Protein AF-A0A1S2GWR4-F1 (afdb_monomer_lite)

Foldseek 3Di:
DDLQVLQVQLVVVVDNGDSVNSVCCVVVVDPQDPVNLVSSCVVVVHDSVCVVCVPVVVVVVVVVVVVVVVVVVVVVVVVVVVVVVVVVVVVCVVVVHDDPVVVVVVVDDDVVNVLVVVCVVVVVPPPPLSDCPHPVNVVVVCVVCVVVVNDDDDD

pLDDT: mean 77.69, std 15.57, range [46.47, 98.19]

Structure (mmCIF, N/CA/C/O backbone):
data_AF-A0A1S2GWR4-F1
#
_entry.id   AF-A0A1S2GWR4-F1
#
loop_
_atom_site.group_PDB
_atom_site.id
_atom_site.type_symbol
_atom_site.label_atom_id
_atom_site.label_alt_id
_atom_site.label_comp_id
_atom_site.label_asym_id
_atom_site.label_entity_id
_atom_site.label_seq_id
_atom_site.pdbx_PDB_ins_code
_atom_site.Cartn_x
_atom_site.Cartn_y
_atom_site.Cartn_z
_atom_site.occupancy
_atom_site.B_iso_or_equiv
_atom_site.auth_seq_id
_atom_site.auth_comp_id
_atom_site.auth_asym_id
_atom_site.auth_atom_id
_atom_site.pdbx_PDB_model_num
ATOM 1 N N . MET A 1 1 ? -1.394 9.185 19.269 1.00 86.25 1 MET A N 1
ATOM 2 C CA . MET A 1 1 ? -2.629 9.167 20.087 1.00 86.25 1 MET A CA 1
ATOM 3 C C . MET A 1 1 ? -2.361 8.398 21.381 1.00 86.25 1 MET A C 1
ATOM 5 O O . MET A 1 1 ? -1.577 7.460 21.334 1.00 86.25 1 MET A O 1
ATOM 9 N N . SER A 1 2 ? -2.937 8.793 22.523 1.00 96.19 2 SER A N 1
ATOM 10 C CA . SER A 1 2 ? -2.799 8.051 23.793 1.00 96.19 2 SER A CA 1
ATOM 11 C C . SER A 1 2 ? -3.875 6.962 23.939 1.00 96.19 2 SER A C 1
ATOM 13 O O . SER A 1 2 ? -4.942 7.072 23.337 1.00 96.19 2 SER A O 1
ATOM 15 N N . GLN A 1 3 ? -3.640 5.947 24.782 1.00 96.12 3 GLN A N 1
ATOM 16 C CA . GLN A 1 3 ? -4.630 4.891 25.072 1.00 96.12 3 GLN A CA 1
ATOM 17 C C . GLN A 1 3 ? -5.962 5.462 25.585 1.00 96.12 3 GLN A C 1
ATOM 19 O O . GLN A 1 3 ? -7.035 4.980 25.227 1.00 96.12 3 GLN A O 1
ATOM 24 N N . ARG A 1 4 ? -5.905 6.524 26.400 1.00 96.50 4 ARG A N 1
ATOM 25 C CA . ARG A 1 4 ? -7.102 7.214 26.899 1.00 96.50 4 ARG A CA 1
ATOM 26 C C . ARG A 1 4 ? -7.871 7.888 25.766 1.00 96.50 4 ARG A C 1
ATOM 28 O O . ARG A 1 4 ? -9.071 7.687 25.669 1.00 96.50 4 ARG A O 1
ATOM 35 N N . ALA A 1 5 ? -7.170 8.601 24.885 1.00 97.69 5 ALA A N 1
ATOM 36 C CA . ALA A 1 5 ? -7.796 9.257 23.741 1.00 97.69 5 ALA A CA 1
ATOM 37 C C . ALA A 1 5 ? -8.485 8.251 22.800 1.00 97.69 5 ALA A C 1
ATOM 39 O O . ALA A 1 5 ? -9.581 8.523 22.324 1.00 97.69 5 ALA A O 1
ATOM 40 N N . LEU A 1 6 ? -7.894 7.068 22.586 1.00 97.44 6 LEU A N 1
ATOM 41 C CA . LEU A 1 6 ? -8.533 6.003 21.804 1.00 97.44 6 LEU A CA 1
ATOM 42 C C . LEU A 1 6 ? -9.795 5.459 22.482 1.00 97.44 6 LEU A C 1
ATOM 44 O O . LEU A 1 6 ? -10.815 5.264 21.826 1.00 97.44 6 LEU A O 1
ATOM 48 N N . ALA A 1 7 ? -9.737 5.206 23.792 1.00 97.88 7 ALA A N 1
ATOM 49 C CA . ALA A 1 7 ? -10.893 4.722 24.543 1.00 97.88 7 ALA A CA 1
ATOM 50 C C . ALA A 1 7 ? -12.056 5.727 24.508 1.00 97.88 7 ALA A C 1
ATOM 52 O O . ALA A 1 7 ? -13.203 5.325 24.300 1.00 97.88 7 ALA A O 1
ATOM 53 N N . ASP A 1 8 ? -11.749 7.016 24.659 1.00 98.19 8 ASP A N 1
ATOM 54 C CA . ASP A 1 8 ? -12.729 8.100 24.602 1.00 98.19 8 ASP A CA 1
ATOM 55 C C . ASP A 1 8 ? -13.358 8.176 23.193 1.00 98.19 8 ASP A C 1
ATOM 57 O O . ASP A 1 8 ? -14.579 8.091 23.063 1.00 98.19 8 ASP A O 1
ATOM 61 N N . ALA A 1 9 ? -12.548 8.172 22.126 1.00 98.06 9 ALA A N 1
ATOM 62 C CA . ALA A 1 9 ? -13.027 8.211 20.736 1.00 98.06 9 ALA A CA 1
ATOM 63 C C . ALA A 1 9 ? -13.849 6.972 20.319 1.00 98.06 9 ALA A C 1
ATOM 65 O O . ALA A 1 9 ? -14.772 7.063 19.502 1.00 98.06 9 ALA A O 1
ATOM 66 N N . MET A 1 10 ? -13.533 5.798 20.872 1.00 98.12 10 MET A N 1
ATOM 67 C CA . MET A 1 10 ? -14.338 4.586 20.686 1.00 98.12 10 MET A CA 1
ATOM 68 C C . MET A 1 10 ? -15.660 4.668 21.456 1.00 98.12 10 MET A C 1
ATOM 70 O O . MET A 1 10 ? -16.694 4.227 20.951 1.00 98.12 10 MET A O 1
ATOM 74 N N . THR A 1 11 ? -15.650 5.281 22.642 1.00 97.75 11 THR A N 1
ATOM 75 C CA . THR A 1 11 ? -16.859 5.526 23.441 1.00 97.75 11 THR A CA 1
ATOM 76 C C . THR A 1 11 ? -17.814 6.493 22.757 1.00 97.75 11 THR A C 1
ATOM 78 O O . THR A 1 11 ? -19.015 6.229 22.713 1.00 97.75 11 THR A O 1
ATOM 81 N N . GLU A 1 12 ? -17.294 7.552 22.139 1.00 97.88 12 GLU A N 1
ATOM 82 C CA . GLU A 1 12 ? -18.078 8.486 21.320 1.00 97.88 12 GLU A CA 1
ATOM 83 C C . GLU A 1 12 ? -18.776 7.793 20.137 1.00 97.88 12 GLU A C 1
ATOM 85 O O . GLU A 1 12 ? -19.876 8.181 19.751 1.00 97.88 12 GLU A O 1
ATOM 90 N N . ARG A 1 13 ? -18.190 6.708 19.614 1.00 96.31 13 ARG A N 1
ATOM 91 C CA . ARG A 1 13 ? -18.784 5.847 18.574 1.00 96.31 13 ARG A CA 1
ATOM 92 C C . ARG A 1 13 ? -19.732 4.770 19.123 1.00 96.31 13 ARG A C 1
ATOM 94 O O . ARG A 1 13 ? -20.183 3.906 18.375 1.00 96.31 13 ARG A O 1
ATOM 101 N N . GLY A 1 14 ? -20.044 4.802 20.419 1.00 97.38 14 GLY A N 1
ATOM 102 C CA . GLY A 1 14 ? -20.983 3.885 21.070 1.00 97.38 14 GLY A CA 1
ATOM 103 C C . GLY A 1 14 ? -20.368 2.575 21.574 1.00 97.38 14 GLY A C 1
ATOM 104 O O . GLY A 1 14 ? -21.094 1.712 22.078 1.00 97.38 14 GLY A O 1
ATOM 105 N N . TRP A 1 15 ? -19.046 2.406 21.491 1.00 97.19 15 TRP A N 1
ATOM 106 C CA . TRP A 1 15 ? -18.367 1.231 22.036 1.00 97.19 15 TRP A CA 1
ATOM 107 C C . TRP A 1 15 ? -18.111 1.390 23.533 1.00 97.19 15 TRP A C 1
ATOM 109 O O . TRP A 1 15 ? -17.664 2.426 24.000 1.00 97.19 15 TRP A O 1
ATOM 119 N N . LYS A 1 16 ? -18.330 0.339 24.326 1.00 96.19 16 LYS A N 1
ATOM 120 C CA . LYS A 1 16 ? -18.031 0.369 25.770 1.00 96.19 16 LYS A CA 1
ATOM 121 C C . LYS 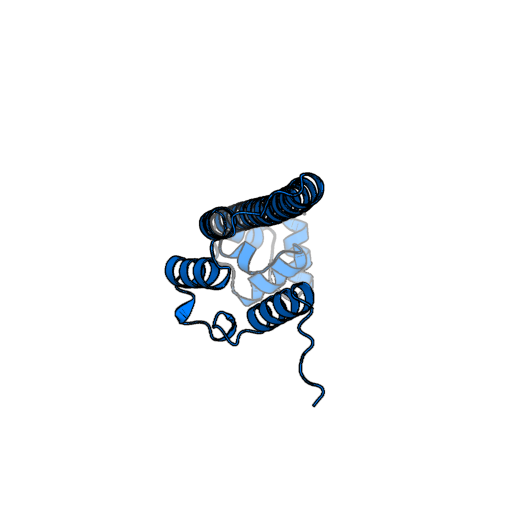A 1 16 ? -16.544 0.126 26.023 1.00 96.19 16 LYS A C 1
ATOM 123 O O . LYS A 1 16 ? -16.165 -0.935 26.522 1.00 96.19 16 LYS A O 1
ATOM 128 N N . TRP A 1 17 ? -15.704 1.066 25.609 1.00 97.69 17 TRP A N 1
ATOM 129 C CA . TRP A 1 17 ? -14.258 0.978 25.760 1.00 97.69 17 TRP A CA 1
ATOM 130 C C . TRP A 1 17 ? -13.782 1.780 26.964 1.00 97.69 17 TRP A C 1
ATOM 132 O O . TRP A 1 17 ? -14.277 2.852 27.281 1.00 97.69 17 TRP A O 1
ATOM 142 N N . SER A 1 18 ? -12.800 1.223 27.657 1.00 96.38 18 SER A N 1
ATOM 143 C CA . SER A 1 18 ? -12.063 1.900 28.716 1.00 96.38 18 SER A CA 1
ATOM 144 C C . SER A 1 18 ? -10.575 1.836 28.398 1.00 96.38 18 SER A C 1
ATOM 146 O O . SER A 1 18 ? -10.144 1.039 27.562 1.00 96.38 18 SER A O 1
ATOM 148 N N . HIS A 1 19 ? -9.766 2.604 29.122 1.00 95.56 19 HIS A N 1
ATOM 149 C CA . HIS A 1 19 ? -8.308 2.496 29.046 1.00 95.56 19 HIS A CA 1
ATOM 150 C C . HIS A 1 19 ? -7.809 1.051 29.260 1.00 95.56 19 HIS A C 1
ATOM 152 O O . HIS A 1 19 ? -6.862 0.607 28.617 1.00 95.56 19 HIS A O 1
ATOM 158 N N . VAL A 1 20 ? -8.484 0.286 30.130 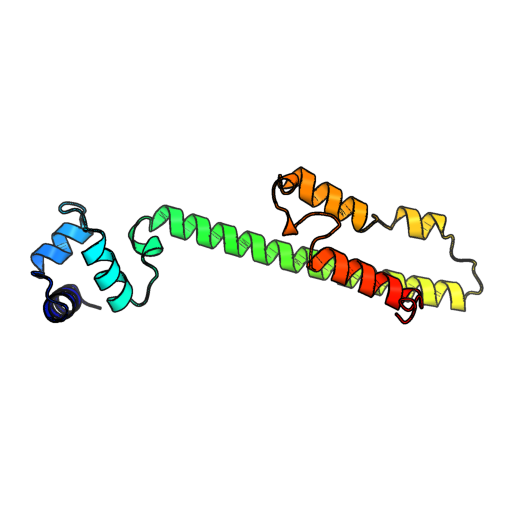1.00 96.62 20 VAL A N 1
ATOM 159 C CA . VAL A 1 20 ? -8.174 -1.132 30.380 1.00 96.62 20 VAL A CA 1
ATOM 160 C C . VAL A 1 20 ? -8.485 -1.983 29.152 1.00 96.62 20 VAL A C 1
ATOM 162 O O . VAL A 1 20 ? -7.693 -2.848 28.797 1.00 96.62 20 VAL A O 1
ATOM 165 N N . THR A 1 21 ? -9.605 -1.713 28.477 1.00 97.31 21 THR A N 1
ATOM 166 C CA . THR A 1 21 ? -9.993 -2.410 27.244 1.00 97.31 21 THR A CA 1
ATOM 167 C C . THR A 1 21 ? -8.937 -2.231 26.161 1.00 97.31 21 THR A C 1
ATOM 169 O O . THR A 1 21 ? -8.543 -3.222 25.554 1.00 97.31 21 THR A O 1
ATOM 172 N N . VAL A 1 22 ? -8.445 -1.001 25.969 1.00 96.75 22 VAL A N 1
ATOM 173 C CA . VAL A 1 22 ? -7.370 -0.705 25.010 1.00 96.75 22 VAL A CA 1
ATOM 174 C C . VAL A 1 22 ? -6.119 -1.510 25.355 1.00 96.75 22 VAL A C 1
ATOM 176 O O . VAL A 1 22 ? -5.633 -2.262 24.518 1.00 96.75 22 VAL A O 1
ATOM 179 N N . GLY A 1 23 ? -5.660 -1.454 26.610 1.00 96.25 23 GLY A N 1
ATOM 180 C CA . GLY A 1 23 ? -4.482 -2.212 27.040 1.00 96.25 23 GLY A CA 1
ATOM 181 C C . GLY A 1 23 ? -4.637 -3.735 26.906 1.00 96.25 23 GLY A C 1
ATOM 182 O O . GLY A 1 23 ? -3.682 -4.418 26.548 1.00 96.25 23 GLY A O 1
ATOM 183 N N . SER A 1 24 ? -5.827 -4.285 27.162 1.00 94.94 24 SER A N 1
ATOM 184 C CA . SER A 1 24 ? -6.109 -5.713 26.953 1.00 94.94 24 SER A CA 1
ATOM 185 C C . SER A 1 24 ? -6.136 -6.103 25.475 1.00 94.94 24 SER A C 1
ATOM 187 O O . SER A 1 24 ? -5.723 -7.211 25.149 1.00 94.94 24 SER A O 1
ATOM 189 N N . VAL A 1 25 ? -6.603 -5.224 24.584 1.00 94.25 25 VAL A N 1
ATOM 190 C CA . VAL A 1 25 ? -6.541 -5.456 23.132 1.00 94.25 25 VAL A CA 1
ATOM 191 C C . VAL A 1 25 ? -5.094 -5.390 22.642 1.00 94.25 25 VAL A C 1
ATOM 193 O O . VAL A 1 25 ? -4.657 -6.294 21.940 1.00 94.25 25 VAL A O 1
ATOM 196 N N . GLU A 1 26 ? -4.322 -4.385 23.062 1.00 92.81 26 GLU A N 1
ATOM 197 C CA . GLU A 1 26 ? -2.916 -4.217 22.657 1.00 92.81 26 GLU A CA 1
ATOM 198 C C . GLU A 1 26 ? -2.022 -5.385 23.086 1.00 92.81 26 GLU A C 1
ATOM 200 O O . GLU A 1 26 ? -1.144 -5.803 22.335 1.00 92.81 26 GLU A O 1
ATOM 205 N N . ARG A 1 27 ? -2.249 -5.940 24.282 1.00 91.94 27 ARG A N 1
ATOM 206 C CA . ARG A 1 27 ? -1.527 -7.134 24.750 1.00 91.94 27 ARG A CA 1
ATOM 207 C C . ARG A 1 27 ? -2.016 -8.436 24.113 1.00 91.94 27 ARG A C 1
ATOM 209 O O . ARG A 1 27 ? -1.369 -9.463 24.285 1.00 91.94 27 ARG A O 1
ATOM 216 N N . GLY A 1 28 ? -3.150 -8.409 23.412 1.00 89.75 28 GLY A N 1
ATOM 217 C CA . GLY A 1 28 ? -3.794 -9.600 22.857 1.00 89.75 28 GLY A CA 1
ATOM 218 C C . GLY A 1 28 ? -4.606 -10.419 23.868 1.00 89.75 28 GLY A C 1
ATOM 219 O O . GLY A 1 28 ? -5.140 -11.462 23.502 1.00 89.75 28 GLY A O 1
ATOM 220 N N . ASP A 1 29 ? -4.760 -9.948 25.112 1.00 92.94 29 ASP A N 1
ATOM 221 C CA . ASP A 1 29 ? -5.577 -10.600 26.150 1.00 92.94 29 ASP A CA 1
ATOM 222 C C . ASP A 1 29 ? -7.067 -10.634 25.764 1.00 92.94 29 ASP A C 1
ATOM 224 O O . ASP A 1 29 ? -7.812 -11.537 26.150 1.00 92.94 29 ASP A O 1
ATOM 228 N N . ARG A 1 30 ? -7.523 -9.616 25.020 1.00 94.31 30 ARG A N 1
ATOM 229 C CA . ARG A 1 30 ? -8.895 -9.495 24.517 1.00 94.31 30 ARG A CA 1
ATOM 230 C C . ARG A 1 30 ? -8.884 -9.409 22.989 1.00 94.31 30 ARG A C 1
ATOM 232 O O . ARG A 1 30 ? -8.330 -8.447 22.459 1.00 94.31 30 ARG A O 1
ATOM 239 N N . PRO A 1 31 ? -9.577 -10.310 22.271 1.00 90.12 31 PRO A N 1
ATOM 240 C CA . PRO A 1 31 ? -9.705 -10.191 20.826 1.00 90.12 31 PRO A CA 1
ATOM 241 C C . PRO A 1 31 ? -10.535 -8.957 20.447 1.00 90.12 31 PRO A C 1
ATOM 243 O O . PRO A 1 31 ? -11.554 -8.647 21.076 1.00 90.12 31 PRO A O 1
ATOM 246 N N . LEU A 1 32 ? -10.101 -8.269 19.393 1.00 93.19 32 LEU A N 1
ATOM 247 C CA . LEU A 1 32 ? -10.829 -7.162 18.784 1.00 93.19 32 LEU A CA 1
ATOM 248 C C . LEU A 1 32 ? -11.940 -7.717 17.886 1.00 93.19 32 LEU A C 1
ATOM 250 O O . LEU A 1 32 ? -11.684 -8.548 17.015 1.00 93.19 32 LEU A O 1
ATOM 254 N N . ARG A 1 33 ? -13.190 -7.291 18.090 1.00 93.44 33 ARG A N 1
ATOM 255 C CA . ARG A 1 33 ? -14.297 -7.724 17.219 1.00 93.44 33 ARG A CA 1
ATOM 256 C C . ARG A 1 33 ? -14.214 -7.006 15.873 1.00 93.44 33 ARG A C 1
ATOM 258 O O . ARG A 1 33 ? -13.830 -5.845 15.835 1.00 93.44 33 ARG A O 1
ATOM 265 N N . ALA A 1 34 ? -14.676 -7.637 14.793 1.00 90.25 34 ALA A N 1
ATOM 266 C CA . ALA A 1 34 ? -14.632 -7.045 13.448 1.00 90.25 34 ALA A CA 1
ATOM 267 C C . ALA A 1 34 ? -15.275 -5.644 13.372 1.00 90.25 34 ALA A C 1
ATOM 269 O O . ALA A 1 34 ? -14.694 -4.725 12.807 1.00 90.25 34 ALA A O 1
ATOM 270 N N . ALA A 1 35 ? -16.433 -5.451 14.010 1.00 94.62 35 ALA A N 1
ATOM 271 C CA . ALA A 1 35 ? -17.093 -4.146 14.049 1.00 94.62 35 ALA A CA 1
ATOM 272 C C . ALA A 1 35 ? -16.319 -3.097 14.876 1.00 94.62 35 ALA A C 1
ATOM 274 O O . ALA A 1 35 ? -16.316 -1.921 14.527 1.00 94.62 35 ALA A O 1
ATOM 275 N N . GLU A 1 36 ? -15.625 -3.519 15.940 1.00 96.31 36 GLU A N 1
ATOM 276 C CA . GLU A 1 36 ? -14.740 -2.632 16.706 1.00 96.31 36 GLU A CA 1
ATOM 277 C C . GLU A 1 36 ? -13.493 -2.270 15.886 1.00 96.31 36 GLU A C 1
ATOM 279 O O . GLU A 1 36 ? -13.047 -1.130 15.933 1.00 96.31 36 GLU A O 1
ATOM 284 N N . ALA A 1 37 ? -12.956 -3.216 15.107 1.00 95.31 37 ALA A N 1
ATOM 285 C CA . ALA A 1 37 ? -11.785 -3.008 14.259 1.00 95.31 37 ALA A CA 1
ATOM 286 C C . ALA A 1 37 ? -12.014 -1.930 13.194 1.00 95.31 37 ALA A C 1
ATOM 288 O O . ALA A 1 37 ? -11.123 -1.122 12.967 1.00 95.31 37 ALA A O 1
ATOM 289 N N . ILE A 1 38 ? -13.210 -1.864 12.604 1.00 96.00 38 ILE A N 1
ATOM 290 C CA . ILE A 1 38 ? -13.583 -0.782 11.678 1.00 96.00 38 ILE A CA 1
ATOM 291 C C . ILE A 1 38 ? -13.487 0.577 12.382 1.00 96.00 38 ILE A C 1
ATOM 293 O O . ILE A 1 38 ? -12.799 1.470 11.900 1.00 96.00 38 ILE A O 1
ATOM 297 N N . GLY A 1 39 ? -14.092 0.709 13.568 1.00 96.50 39 GLY A N 1
ATOM 298 C CA . GLY A 1 39 ? -14.039 1.960 14.331 1.00 96.50 39 GLY A CA 1
ATOM 299 C C . GLY A 1 39 ? -12.617 2.353 14.743 1.00 96.50 39 GLY A C 1
ATOM 300 O O . GLY A 1 39 ? -12.255 3.525 14.677 1.00 96.50 39 GLY A O 1
ATOM 301 N N . VAL A 1 40 ? -11.787 1.378 15.123 1.00 96.31 40 VAL A N 1
ATOM 302 C CA . VAL A 1 40 ? -10.368 1.609 15.437 1.00 96.31 40 VAL A CA 1
ATOM 303 C C . VAL A 1 40 ? -9.595 2.071 14.200 1.00 96.31 40 VAL A C 1
ATOM 305 O O . VAL A 1 40 ? -8.812 3.011 14.306 1.00 96.31 40 VAL A O 1
ATOM 308 N N . ALA A 1 41 ? -9.819 1.441 13.045 1.00 95.69 41 ALA A N 1
ATOM 309 C CA . ALA A 1 41 ? -9.160 1.782 11.787 1.00 95.69 41 ALA A CA 1
ATOM 310 C C . ALA A 1 41 ? -9.495 3.217 11.353 1.00 95.69 41 ALA A C 1
ATOM 312 O O . ALA A 1 41 ? -8.592 3.992 11.051 1.00 95.69 41 ALA A O 1
ATOM 313 N N . GLU A 1 42 ? -10.770 3.607 11.444 1.00 96.62 42 GLU A N 1
ATOM 314 C CA . GLU A 1 42 ? -11.227 4.975 11.168 1.00 96.62 42 GLU A CA 1
ATOM 315 C C . GLU A 1 42 ? -10.588 6.016 12.097 1.00 96.62 42 GLU A C 1
ATOM 317 O O . GLU A 1 42 ? -10.201 7.087 11.642 1.00 96.62 42 GLU A O 1
ATOM 322 N N . ILE A 1 43 ? -10.474 5.727 13.400 1.00 96.88 43 ILE A N 1
ATOM 323 C CA . ILE A 1 43 ? -9.847 6.644 14.373 1.00 96.88 43 ILE A CA 1
ATOM 324 C C . ILE A 1 43 ? -8.352 6.808 14.101 1.00 96.88 43 ILE A C 1
ATOM 326 O O . ILE A 1 43 ? -7.792 7.881 14.321 1.00 96.88 43 ILE A O 1
ATOM 330 N N . LEU A 1 44 ? -7.700 5.724 13.688 1.00 95.00 44 LEU A N 1
ATOM 331 C CA . LEU A 1 44 ? -6.267 5.684 13.425 1.00 95.00 44 LEU A CA 1
ATOM 332 C C . LEU A 1 44 ? -5.891 6.138 12.013 1.00 95.00 44 LEU A C 1
ATOM 334 O O . LEU A 1 44 ? -4.698 6.256 11.746 1.00 95.00 44 LEU A O 1
ATOM 338 N N . GLU A 1 45 ? -6.875 6.381 11.145 1.00 95.19 45 GLU A N 1
ATOM 339 C CA . GLU A 1 45 ? -6.681 6.702 9.727 1.00 95.19 45 GLU A CA 1
ATOM 340 C C . GLU A 1 45 ? -5.848 5.631 8.995 1.00 95.19 45 GLU A C 1
ATOM 342 O O . GLU A 1 45 ? -4.951 5.929 8.206 1.00 95.19 45 GLU A O 1
ATOM 347 N N . VAL A 1 46 ? -6.137 4.357 9.277 1.00 92.69 46 VAL A N 1
ATOM 348 C CA . VAL A 1 46 ? -5.512 3.193 8.626 1.00 92.69 46 VAL A CA 1
ATOM 349 C C . VAL A 1 46 ? -6.570 2.286 8.013 1.00 92.69 46 VAL A C 1
ATOM 351 O O . VAL A 1 46 ? -7.753 2.385 8.334 1.00 92.69 46 VAL A O 1
ATOM 354 N N . GLU A 1 47 ? -6.153 1.357 7.160 1.00 90.00 47 GLU A N 1
ATOM 355 C CA . GLU A 1 47 ? -7.058 0.345 6.624 1.00 90.00 47 GLU A CA 1
ATOM 356 C C . GLU A 1 47 ? -7.287 -0.773 7.652 1.00 90.00 47 GLU A C 1
ATOM 358 O O . GLU A 1 47 ? -6.388 -1.150 8.404 1.00 90.00 47 GLU A O 1
ATOM 363 N N . VAL A 1 48 ? -8.477 -1.386 7.666 1.00 89.31 48 VAL A N 1
ATOM 364 C CA . VAL A 1 48 ? -8.789 -2.496 8.599 1.00 89.31 48 VAL A CA 1
ATOM 365 C C . VAL A 1 48 ? -7.805 -3.662 8.442 1.00 89.31 48 VAL A C 1
ATOM 367 O O . VAL A 1 48 ? -7.460 -4.324 9.422 1.00 89.31 48 VAL A O 1
ATOM 370 N N . VAL A 1 49 ? -7.299 -3.887 7.225 1.00 84.50 49 VAL A N 1
ATOM 371 C CA . VAL A 1 49 ? -6.284 -4.915 6.942 1.00 84.50 49 VAL A CA 1
ATOM 372 C C . VAL A 1 49 ? -4.975 -4.678 7.707 1.00 84.50 49 VAL A C 1
ATOM 374 O O . VAL A 1 49 ? -4.301 -5.640 8.078 1.00 84.50 49 VAL A O 1
ATOM 377 N N . ASP A 1 50 ? -4.646 -3.423 8.026 1.00 84.88 50 ASP A N 1
ATOM 378 C CA . ASP A 1 50 ? -3.449 -3.080 8.792 1.00 84.88 50 ASP A CA 1
ATOM 379 C C . ASP A 1 50 ? -3.550 -3.523 10.260 1.00 84.88 50 ASP A C 1
ATOM 381 O O . ASP A 1 50 ? -2.525 -3.795 10.888 1.00 84.88 50 ASP A O 1
ATOM 385 N N . LEU A 1 51 ? -4.771 -3.658 10.798 1.00 86.56 51 LEU A N 1
ATOM 386 C CA . LEU A 1 51 ? -5.023 -4.103 12.175 1.00 86.56 51 LEU A CA 1
ATOM 387 C C . LEU A 1 51 ? -4.945 -5.623 12.342 1.00 86.56 51 LEU A C 1
ATOM 389 O O . LEU A 1 51 ? -4.613 -6.110 13.421 1.00 86.56 51 LEU A O 1
ATOM 393 N N . VAL A 1 52 ? -5.275 -6.379 11.293 1.00 79.69 52 VAL A N 1
ATOM 394 C CA . VAL A 1 52 ? -5.343 -7.849 11.352 1.00 79.69 52 VAL A CA 1
ATOM 395 C C . VAL A 1 52 ? -3.949 -8.465 11.311 1.00 79.69 52 VAL A C 1
ATOM 397 O O . VAL A 1 52 ? -3.733 -9.541 11.858 1.00 79.69 52 VAL A O 1
ATOM 400 N N . ASN A 1 53 ? -2.997 -7.786 10.671 1.00 68.44 53 ASN A N 1
ATOM 401 C CA . ASN A 1 53 ? -1.765 -8.433 10.265 1.00 68.44 53 ASN A CA 1
ATOM 402 C C . ASN A 1 53 ? -0.568 -7.484 10.274 1.00 68.44 53 ASN A C 1
ATOM 404 O O . ASN A 1 53 ? 0.175 -7.427 9.311 1.00 68.44 53 ASN A O 1
ATOM 408 N N . ALA A 1 54 ? -0.318 -6.747 11.358 1.00 64.44 54 ALA A N 1
ATOM 409 C CA . ALA A 1 54 ? 0.760 -5.744 11.397 1.00 64.44 54 ALA A CA 1
ATOM 410 C C . ALA A 1 54 ? 2.128 -6.252 10.870 1.00 64.44 54 ALA A C 1
ATOM 412 O O . ALA A 1 54 ? 2.862 -5.516 10.206 1.00 64.44 54 ALA A O 1
ATOM 413 N N . ARG A 1 55 ? 2.461 -7.533 11.095 1.00 62.16 55 ARG A N 1
ATOM 414 C CA . ARG A 1 55 ? 3.675 -8.167 10.554 1.00 62.16 55 ARG A CA 1
ATOM 415 C C . ARG A 1 55 ? 3.539 -8.605 9.092 1.00 62.16 55 ARG A C 1
ATOM 417 O O . ARG A 1 55 ? 4.423 -8.318 8.296 1.00 62.16 55 ARG A O 1
ATOM 424 N N . GLU A 1 56 ? 2.461 -9.286 8.721 1.00 64.50 56 GLU A N 1
ATOM 425 C CA . GLU A 1 56 ? 2.279 -9.765 7.341 1.00 64.50 56 GLU A CA 1
ATOM 426 C C . GLU A 1 56 ? 1.928 -8.620 6.380 1.00 64.50 56 GLU A C 1
ATOM 428 O O . GLU A 1 56 ? 2.430 -8.572 5.266 1.00 64.50 56 GLU A O 1
ATOM 433 N N . ALA A 1 57 ? 1.148 -7.636 6.824 1.00 65.19 57 ALA A N 1
ATOM 434 C CA . ALA A 1 57 ? 0.814 -6.419 6.095 1.00 65.19 57 ALA A CA 1
ATOM 435 C C . ALA A 1 57 ? 2.035 -5.512 5.898 1.00 65.19 57 ALA A C 1
ATOM 437 O O . ALA A 1 57 ? 2.160 -4.901 4.839 1.00 65.19 57 ALA A O 1
ATOM 438 N N . SER A 1 58 ? 2.962 -5.433 6.864 1.00 69.56 58 SER A N 1
ATOM 439 C CA . SER A 1 58 ? 4.231 -4.717 6.654 1.00 69.56 58 SER A CA 1
ATOM 440 C C . SER A 1 58 ? 5.134 -5.453 5.664 1.00 69.56 58 SER A C 1
ATOM 442 O O . SER A 1 58 ? 5.652 -4.820 4.748 1.00 69.56 58 SER A O 1
ATOM 444 N N . GLN A 1 59 ? 5.241 -6.782 5.762 1.00 74.94 59 GLN A N 1
ATOM 445 C CA . GLN A 1 59 ? 5.966 -7.601 4.783 1.00 74.94 59 GLN A CA 1
ATOM 446 C C . GLN A 1 59 ? 5.355 -7.505 3.376 1.00 74.94 59 GLN A C 1
ATOM 448 O O . GLN A 1 59 ? 6.085 -7.364 2.400 1.00 74.94 59 GLN A O 1
ATOM 453 N N . MET A 1 60 ? 4.026 -7.523 3.261 1.00 71.94 60 MET A N 1
ATOM 454 C CA . MET A 1 60 ? 3.307 -7.389 1.992 1.00 71.94 60 MET A CA 1
ATOM 455 C C . MET A 1 60 ? 3.450 -5.985 1.400 1.00 71.94 60 MET A C 1
ATOM 457 O O . MET A 1 60 ? 3.660 -5.849 0.194 1.00 71.94 60 MET A O 1
ATOM 461 N N . ARG A 1 61 ? 3.390 -4.932 2.227 1.00 75.25 61 ARG A N 1
ATOM 462 C CA . ARG A 1 61 ? 3.660 -3.553 1.790 1.00 75.25 61 ARG A CA 1
ATOM 463 C C . ARG A 1 61 ? 5.096 -3.403 1.303 1.00 75.25 61 ARG A C 1
ATOM 465 O O . ARG A 1 61 ? 5.305 -2.847 0.229 1.00 75.25 61 ARG A O 1
ATOM 472 N N . GLU A 1 62 ? 6.068 -3.944 2.032 1.00 81.12 62 GLU A N 1
ATOM 473 C CA . GLU A 1 62 ? 7.475 -3.938 1.622 1.00 81.12 62 GLU A CA 1
ATOM 474 C C . GLU A 1 62 ? 7.680 -4.715 0.311 1.00 81.12 62 GLU A C 1
ATOM 476 O O . GLU A 1 62 ? 8.353 -4.231 -0.600 1.00 81.12 62 GLU A O 1
ATOM 481 N N . ALA A 1 63 ? 7.067 -5.894 0.178 1.00 76.06 63 ALA A N 1
ATOM 482 C CA . ALA A 1 63 ? 7.119 -6.696 -1.041 1.00 76.06 63 ALA A CA 1
ATOM 483 C C . ALA A 1 63 ? 6.491 -5.959 -2.233 1.00 76.06 63 ALA A C 1
ATOM 485 O O . ALA A 1 63 ? 7.104 -5.885 -3.296 1.00 76.06 63 ALA A O 1
ATOM 486 N N . THR A 1 64 ? 5.322 -5.342 -2.042 1.00 78.19 64 THR A N 1
ATOM 487 C CA . THR A 1 64 ? 4.638 -4.534 -3.063 1.00 78.19 64 THR A CA 1
ATOM 488 C C . THR A 1 64 ? 5.482 -3.331 -3.481 1.00 78.19 64 THR A C 1
ATOM 490 O O . THR A 1 64 ? 5.650 -3.079 -4.672 1.00 78.19 64 THR A O 1
ATOM 493 N N . GLN A 1 65 ? 6.076 -2.609 -2.526 1.00 85.50 65 GLN A N 1
ATOM 494 C CA . GLN A 1 65 ? 6.964 -1.480 -2.817 1.00 85.50 65 GLN A CA 1
ATOM 495 C C . GLN A 1 65 ? 8.206 -1.918 -3.599 1.00 85.50 65 GLN A C 1
ATOM 497 O O . GLN A 1 65 ? 8.585 -1.261 -4.570 1.00 85.50 65 GLN A O 1
ATOM 502 N N . LYS A 1 66 ? 8.820 -3.048 -3.223 1.00 87.62 66 LYS A N 1
ATOM 503 C CA . LYS A 1 66 ? 9.939 -3.634 -3.976 1.00 87.62 66 LYS A CA 1
ATOM 504 C C . LYS A 1 66 ? 9.514 -4.016 -5.390 1.00 87.62 66 LYS A C 1
ATOM 506 O O . LYS A 1 66 ? 10.237 -3.696 -6.330 1.00 87.62 66 LYS A O 1
ATOM 511 N N . LEU A 1 67 ? 8.356 -4.652 -5.552 1.00 84.62 67 LEU A N 1
ATOM 512 C CA . LEU A 1 67 ? 7.842 -5.061 -6.857 1.00 84.62 67 LEU A CA 1
ATOM 513 C C . LEU A 1 67 ? 7.585 -3.851 -7.763 1.00 84.62 67 LEU A C 1
ATOM 515 O O . LEU A 1 67 ? 8.064 -3.831 -8.893 1.00 84.62 67 LEU A O 1
ATOM 519 N N . LEU A 1 68 ? 6.923 -2.809 -7.252 1.00 82.50 68 LEU A N 1
ATOM 520 C CA . LEU A 1 68 ? 6.690 -1.562 -7.987 1.00 82.50 68 LEU A CA 1
ATOM 521 C C . LEU A 1 68 ? 8.003 -0.885 -8.391 1.00 82.50 68 LEU A C 1
ATOM 523 O O . LEU A 1 68 ? 8.154 -0.458 -9.534 1.00 82.50 68 LEU A O 1
ATOM 527 N N . ALA A 1 69 ? 8.984 -0.825 -7.487 1.00 86.31 69 ALA A N 1
ATOM 528 C CA . ALA A 1 69 ? 10.292 -0.261 -7.802 1.00 86.31 69 ALA A CA 1
ATOM 529 C C . ALA A 1 69 ? 11.002 -1.037 -8.926 1.00 86.31 69 ALA A C 1
ATOM 531 O O . ALA A 1 69 ? 11.602 -0.424 -9.810 1.00 86.31 69 ALA A O 1
ATOM 532 N N . GLN A 1 70 ? 10.922 -2.372 -8.924 1.00 89.00 70 GLN A N 1
ATOM 533 C CA . GLN A 1 70 ? 11.491 -3.195 -9.996 1.00 89.00 70 GLN A CA 1
ATOM 534 C C . GLN A 1 70 ? 10.729 -3.029 -11.312 1.00 89.00 70 GLN A C 1
ATOM 536 O O . GLN A 1 70 ? 11.358 -2.882 -12.357 1.00 89.00 70 GLN A O 1
ATOM 541 N N . TYR A 1 71 ? 9.399 -2.961 -11.264 1.00 84.00 71 TYR A N 1
ATOM 542 C CA . TYR A 1 71 ? 8.570 -2.675 -12.433 1.00 84.00 71 TYR A CA 1
ATOM 543 C C . TYR A 1 71 ? 8.945 -1.334 -13.079 1.00 84.00 71 TYR A C 1
ATOM 545 O O . TYR A 1 71 ? 9.149 -1.261 -14.290 1.00 84.00 71 TYR A O 1
ATOM 553 N N . HIS A 1 72 ? 9.123 -0.278 -12.281 1.00 82.94 72 HIS A N 1
ATOM 554 C CA . HIS A 1 72 ? 9.573 1.014 -12.797 1.00 82.94 72 HIS A CA 1
ATOM 555 C C . HIS A 1 72 ? 10.959 0.928 -13.441 1.00 82.94 72 HIS A C 1
ATOM 557 O O . HIS A 1 72 ? 11.145 1.461 -14.532 1.00 82.94 72 HIS A O 1
ATOM 563 N N . ARG A 1 73 ? 11.920 0.227 -12.823 1.00 85.31 73 ARG A N 1
ATOM 564 C CA . ARG A 1 73 ? 13.252 0.017 -13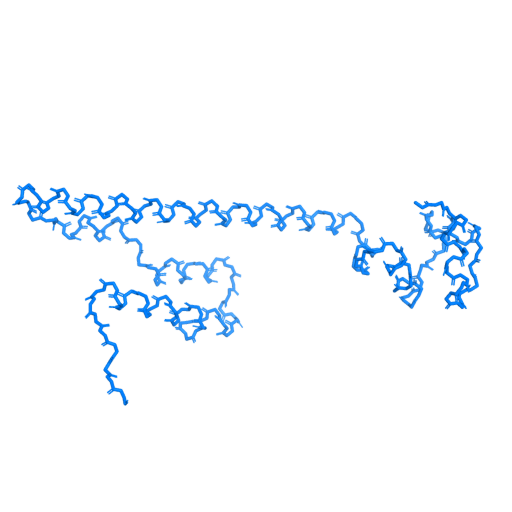.421 1.00 85.31 73 ARG A CA 1
ATOM 565 C C . ARG A 1 73 ? 13.175 -0.711 -14.755 1.00 85.31 73 ARG A C 1
ATOM 567 O O . ARG A 1 73 ? 13.828 -0.283 -15.699 1.00 85.31 73 ARG A O 1
ATOM 574 N N . LEU A 1 74 ? 12.370 -1.768 -14.839 1.00 83.75 74 LEU A N 1
ATOM 575 C CA . LEU A 1 74 ? 12.164 -2.508 -16.081 1.00 83.75 74 LEU A CA 1
ATOM 576 C C . LEU A 1 74 ? 11.562 -1.602 -17.158 1.00 83.75 74 LEU A C 1
ATOM 578 O O . LEU A 1 74 ? 12.080 -1.532 -18.268 1.00 83.75 74 LEU A O 1
ATOM 582 N N . ARG A 1 75 ? 10.525 -0.837 -16.811 1.00 83.56 75 ARG A N 1
ATOM 583 C CA . ARG A 1 75 ? 9.894 0.126 -17.719 1.00 83.56 75 ARG A CA 1
ATOM 584 C C . ARG A 1 75 ? 10.877 1.185 -18.227 1.00 83.56 75 ARG A C 1
ATOM 586 O O . ARG A 1 75 ? 10.841 1.531 -19.408 1.00 83.56 75 ARG A O 1
ATOM 593 N N . HIS A 1 76 ? 11.744 1.699 -17.355 1.00 82.25 76 HIS A N 1
ATOM 594 C CA . HIS A 1 76 ? 12.801 2.630 -17.748 1.00 82.25 76 HIS A CA 1
ATOM 595 C C . HIS A 1 76 ? 13.811 1.964 -18.683 1.00 82.25 76 HIS A C 1
ATOM 597 O O . HIS A 1 76 ? 14.048 2.494 -19.759 1.00 82.25 76 HIS A O 1
ATOM 603 N N . ALA A 1 77 ? 14.299 0.767 -18.353 1.00 84.44 77 ALA A N 1
ATOM 604 C CA . ALA A 1 77 ? 15.236 0.032 -19.200 1.00 84.44 77 ALA A CA 1
ATOM 605 C C . ALA A 1 77 ? 14.671 -0.251 -20.605 1.00 84.44 77 ALA A C 1
ATOM 607 O O . ALA A 1 77 ? 15.383 -0.101 -21.594 1.00 84.44 77 ALA A O 1
ATOM 608 N N . VAL A 1 78 ? 13.384 -0.602 -20.710 1.00 83.44 78 VAL A N 1
ATOM 609 C CA . VAL A 1 78 ? 12.695 -0.776 -22.003 1.00 83.44 78 VAL A CA 1
ATOM 610 C C . VAL A 1 78 ? 12.628 0.542 -22.782 1.00 83.44 78 VAL A C 1
ATOM 612 O O . VAL A 1 78 ? 12.841 0.554 -23.993 1.00 83.44 78 VAL A O 1
ATOM 615 N N . SER A 1 79 ? 12.365 1.657 -22.098 1.00 78.81 79 SER A N 1
ATOM 616 C CA . SER A 1 79 ? 12.312 2.984 -22.729 1.00 78.81 79 SER A CA 1
ATOM 617 C C . SER A 1 79 ? 13.692 3.440 -23.217 1.00 78.81 79 SER A C 1
ATOM 619 O O . SER A 1 79 ? 13.814 3.946 -24.332 1.00 78.81 79 SER A O 1
ATOM 621 N N . ASP A 1 80 ? 14.729 3.224 -22.408 1.00 84.00 80 ASP A N 1
ATOM 622 C CA . ASP A 1 80 ? 16.120 3.542 -22.742 1.00 84.00 80 ASP A CA 1
ATOM 623 C C . ASP A 1 80 ? 16.596 2.702 -23.934 1.00 84.00 80 ASP A C 1
ATOM 625 O O . ASP A 1 80 ? 17.239 3.213 -24.851 1.00 84.00 80 ASP A O 1
ATOM 629 N N . TRP A 1 81 ? 16.221 1.421 -23.966 1.00 83.62 81 TRP A N 1
ATOM 630 C CA . TRP A 1 81 ? 16.495 0.540 -25.095 1.00 83.62 81 TRP A CA 1
ATOM 631 C C . TRP A 1 81 ? 15.846 1.035 -26.394 1.00 83.62 81 TRP A C 1
ATOM 633 O O . TRP A 1 81 ? 16.507 1.082 -27.433 1.00 83.62 81 TRP A O 1
ATOM 643 N N . ASP A 1 82 ? 14.578 1.453 -26.351 1.00 82.62 82 ASP A N 1
ATOM 644 C CA . ASP A 1 82 ? 13.901 1.996 -27.532 1.00 82.62 82 ASP A CA 1
ATOM 645 C C . ASP A 1 82 ? 14.552 3.294 -28.041 1.00 82.62 82 ASP A C 1
ATOM 647 O O . ASP A 1 82 ? 14.637 3.512 -29.254 1.00 82.62 82 ASP A O 1
ATOM 651 N N . LEU A 1 83 ? 15.058 4.139 -27.138 1.00 85.50 83 LEU A N 1
ATOM 652 C CA . LEU A 1 83 ? 15.820 5.328 -27.514 1.00 85.50 83 LEU A CA 1
ATOM 653 C C . LEU A 1 83 ? 17.114 4.950 -28.249 1.00 85.50 83 LEU A C 1
ATOM 655 O O . LEU A 1 83 ? 17.320 5.400 -29.376 1.00 85.50 83 LEU A O 1
ATOM 659 N N . VAL A 1 84 ? 17.939 4.080 -27.657 1.00 86.06 84 VAL A N 1
ATOM 660 C CA . VAL A 1 84 ? 19.198 3.609 -28.269 1.00 86.06 84 VAL A CA 1
ATOM 661 C C . VAL A 1 84 ? 18.938 2.982 -29.639 1.00 86.06 84 VAL A C 1
ATOM 663 O O . VAL A 1 84 ? 19.669 3.229 -30.598 1.00 86.06 84 VAL A O 1
ATOM 666 N N . ARG A 1 85 ? 17.860 2.204 -29.762 1.00 83.50 85 ARG A N 1
ATOM 667 C CA . ARG A 1 85 ? 17.444 1.595 -31.027 1.00 83.50 85 ARG A CA 1
ATOM 668 C C . ARG A 1 85 ? 17.124 2.644 -32.094 1.00 83.50 85 ARG A C 1
ATOM 670 O O . ARG A 1 85 ? 17.554 2.494 -33.238 1.00 83.50 85 ARG A O 1
ATOM 677 N N . ARG A 1 86 ? 16.385 3.702 -31.742 1.00 83.88 86 ARG A N 1
ATOM 678 C CA . ARG A 1 86 ? 16.061 4.801 -32.667 1.00 83.88 86 ARG A CA 1
ATOM 679 C C . ARG A 1 86 ? 17.306 5.564 -33.106 1.00 83.88 86 ARG A C 1
ATOM 681 O O . ARG A 1 86 ? 17.447 5.838 -34.295 1.00 83.88 86 ARG A O 1
ATOM 688 N N . GLU A 1 87 ? 18.216 5.856 -32.182 1.00 88.38 87 GLU A N 1
ATOM 689 C CA . GLU A 1 87 ? 19.487 6.520 -32.495 1.00 88.38 87 GLU A CA 1
ATOM 690 C C . GLU A 1 87 ? 20.360 5.666 -33.422 1.00 88.38 87 GLU A C 1
ATOM 692 O O . GLU A 1 87 ? 20.914 6.171 -34.399 1.00 88.38 87 GLU A O 1
ATOM 697 N N . TYR A 1 88 ? 20.430 4.354 -33.178 1.00 84.44 88 TYR A N 1
ATOM 698 C CA . TYR A 1 88 ? 21.151 3.427 -34.047 1.00 84.44 88 TYR A CA 1
ATOM 699 C C . TYR A 1 88 ? 20.571 3.389 -35.467 1.00 84.44 88 TYR A C 1
ATOM 701 O O . TYR A 1 88 ? 21.324 3.460 -36.438 1.00 84.44 88 TYR A O 1
ATOM 709 N N . ALA A 1 89 ? 19.243 3.316 -35.598 1.00 79.12 89 ALA A N 1
ATOM 710 C CA . ALA A 1 89 ? 18.576 3.318 -36.899 1.00 79.12 89 ALA A CA 1
ATOM 711 C C . ALA A 1 89 ? 18.860 4.611 -37.686 1.00 79.12 89 ALA A C 1
ATOM 713 O O . ALA A 1 89 ? 19.187 4.547 -38.869 1.00 79.12 89 ALA A O 1
ATOM 714 N N . GLN A 1 90 ? 18.813 5.770 -37.019 1.00 85.69 90 GLN A N 1
ATOM 715 C CA . GLN A 1 90 ? 19.165 7.060 -37.626 1.00 85.69 90 GLN A CA 1
ATOM 716 C C . GLN A 1 90 ? 20.631 7.108 -38.069 1.00 85.69 90 GLN A C 1
ATOM 718 O O . GLN A 1 90 ? 20.941 7.596 -39.156 1.00 85.69 90 GLN A O 1
ATOM 723 N N . LEU A 1 91 ? 21.544 6.586 -37.247 1.00 88.19 91 LEU A N 1
ATOM 724 C CA . LEU A 1 91 ? 22.961 6.544 -37.584 1.00 88.19 91 LEU A CA 1
ATOM 725 C C . LEU A 1 91 ? 23.223 5.646 -38.798 1.00 88.19 91 LEU A C 1
ATOM 727 O O . LEU A 1 91 ? 23.962 6.040 -39.698 1.00 88.19 91 LEU A O 1
ATOM 731 N N . ALA A 1 92 ? 22.621 4.459 -38.847 1.00 84.00 92 ALA A N 1
ATOM 732 C CA . ALA A 1 92 ? 22.782 3.536 -39.965 1.00 84.00 92 ALA A CA 1
ATOM 733 C C . ALA A 1 92 ? 22.282 4.135 -41.291 1.00 84.00 92 ALA A C 1
ATOM 735 O O . ALA A 1 92 ? 23.006 4.072 -42.288 1.00 84.00 92 ALA A O 1
ATOM 736 N N . ASP A 1 93 ? 21.120 4.799 -41.262 1.00 84.19 93 ASP A N 1
ATOM 737 C CA . ASP A 1 93 ? 20.572 5.546 -42.400 1.00 84.19 93 ASP A CA 1
ATOM 738 C C . ASP A 1 93 ? 21.538 6.653 -42.858 1.00 84.19 93 ASP A C 1
ATOM 740 O O . ASP A 1 93 ? 21.911 6.722 -44.029 1.00 84.19 93 ASP A O 1
ATOM 744 N N . SER A 1 94 ? 22.074 7.445 -41.918 1.00 86.38 94 SER A N 1
ATOM 745 C CA . SER A 1 94 ? 23.039 8.514 -42.230 1.00 86.38 94 SER A CA 1
ATOM 746 C C . SER A 1 94 ? 24.352 8.014 -42.850 1.00 86.38 94 SER A C 1
ATOM 748 O O . SER A 1 94 ? 25.013 8.742 -43.591 1.00 86.38 94 SER A O 1
ATOM 750 N N . LEU A 1 95 ? 24.734 6.766 -42.564 1.00 88.31 95 LEU A N 1
ATOM 751 C CA . LEU A 1 95 ? 25.932 6.125 -43.102 1.00 88.31 95 LEU A CA 1
ATOM 752 C C . LEU A 1 95 ? 25.683 5.434 -44.451 1.00 88.31 95 LEU A C 1
ATOM 754 O O . LEU A 1 95 ? 26.612 4.825 -44.988 1.00 88.31 95 LEU A O 1
ATOM 758 N N . GLY A 1 96 ? 24.455 5.484 -44.985 1.00 87.00 96 GLY A N 1
ATOM 759 C CA . GLY A 1 96 ? 24.059 4.749 -46.188 1.00 87.00 96 GLY A CA 1
ATOM 760 C C . GLY A 1 96 ? 24.235 3.237 -46.038 1.00 87.00 96 GLY A C 1
ATOM 761 O O . GLY A 1 96 ? 24.446 2.536 -47.028 1.00 87.00 96 GLY A O 1
ATOM 762 N N . ARG A 1 97 ? 24.229 2.735 -44.796 1.00 79.06 97 ARG A N 1
ATOM 763 C CA . ARG A 1 97 ? 24.314 1.306 -44.518 1.00 79.06 97 ARG A CA 1
ATOM 764 C C . ARG A 1 97 ? 22.909 0.754 -44.449 1.00 79.06 97 ARG A C 1
ATOM 766 O O . ARG A 1 97 ? 22.065 1.280 -43.729 1.00 79.06 97 ARG A O 1
ATOM 773 N N . GLU A 1 98 ? 22.690 -0.341 -45.161 1.00 74.88 98 GLU A N 1
ATOM 774 C CA . GLU A 1 98 ? 21.489 -1.128 -44.960 1.00 74.88 98 GLU A CA 1
ATOM 775 C C . GLU A 1 98 ? 21.513 -1.631 -43.515 1.00 74.88 98 GLU A C 1
ATOM 777 O O . GLU A 1 98 ? 22.462 -2.288 -43.073 1.00 74.88 98 GLU A O 1
ATOM 782 N N . VAL A 1 99 ? 20.510 -1.218 -42.744 1.00 69.06 99 VAL A N 1
ATOM 783 C CA . VAL A 1 99 ? 20.286 -1.748 -41.409 1.00 69.06 99 VAL A CA 1
ATOM 784 C C . VAL A 1 99 ? 20.019 -3.229 -41.588 1.00 69.06 99 VAL A C 1
ATOM 786 O O . VAL A 1 99 ? 19.011 -3.607 -42.187 1.00 69.06 99 VAL A O 1
ATOM 789 N N . ASP A 1 100 ? 20.923 -4.064 -41.086 1.00 72.88 100 ASP A N 1
ATOM 790 C CA . ASP A 1 100 ? 20.683 -5.495 -41.059 1.00 72.88 100 ASP A CA 1
ATOM 791 C C . ASP A 1 100 ? 19.502 -5.757 -40.117 1.00 72.88 100 ASP A C 1
ATOM 793 O O . ASP A 1 100 ? 19.621 -5.764 -38.886 1.00 72.88 100 ASP A O 1
ATOM 797 N N . ASN A 1 101 ? 18.325 -5.910 -40.720 1.00 64.62 101 ASN A N 1
ATOM 798 C CA . ASN A 1 101 ? 17.085 -6.174 -40.011 1.00 64.62 101 ASN A CA 1
ATOM 799 C C . ASN A 1 101 ? 17.169 -7.479 -39.212 1.00 64.62 101 ASN A C 1
ATOM 801 O O . ASN A 1 101 ? 16.418 -7.627 -38.254 1.00 64.62 101 ASN A O 1
ATOM 805 N N . GLU A 1 102 ? 18.094 -8.390 -39.532 1.00 64.69 102 GLU A N 1
ATOM 806 C CA . GLU A 1 102 ? 18.339 -9.605 -38.757 1.00 64.69 102 GLU A CA 1
ATOM 807 C C . GLU A 1 102 ? 19.023 -9.295 -37.413 1.00 64.69 102 GLU A C 1
ATOM 809 O O . GLU A 1 102 ? 18.711 -9.916 -36.394 1.00 64.69 102 GLU A O 1
ATOM 814 N N . VAL A 1 103 ? 19.895 -8.280 -37.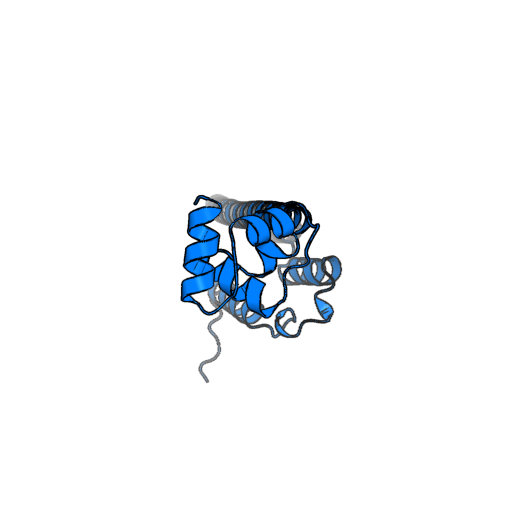366 1.00 66.50 103 VAL A N 1
ATOM 815 C CA . VAL A 1 103 ? 20.515 -7.790 -36.123 1.00 66.50 103 VAL A CA 1
ATOM 816 C C . VAL A 1 103 ? 19.489 -7.057 -35.263 1.00 66.50 103 VAL A C 1
ATOM 818 O O . VAL A 1 103 ? 19.414 -7.309 -34.061 1.00 66.50 103 VAL A O 1
ATOM 821 N N . ILE A 1 104 ? 18.648 -6.207 -35.866 1.00 62.47 104 ILE A N 1
ATOM 822 C CA . ILE A 1 104 ? 17.549 -5.554 -35.138 1.00 62.47 104 ILE A CA 1
ATOM 823 C C . ILE A 1 104 ? 16.531 -6.587 -34.639 1.00 62.47 104 ILE A C 1
ATOM 825 O O . ILE A 1 104 ? 16.107 -6.496 -33.490 1.00 62.47 104 ILE A O 1
ATOM 829 N N . ALA A 1 105 ? 16.186 -7.593 -35.446 1.00 60.62 105 ALA A N 1
ATOM 830 C CA . ALA A 1 105 ? 15.257 -8.655 -35.063 1.00 60.62 105 ALA A CA 1
ATOM 831 C C . ALA A 1 105 ? 15.817 -9.566 -33.960 1.00 60.62 105 ALA A C 1
ATOM 833 O O . ALA A 1 105 ? 15.067 -9.983 -33.088 1.00 60.62 105 ALA A O 1
ATOM 834 N N . ARG A 1 106 ? 17.129 -9.841 -33.935 1.00 60.59 106 ARG A N 1
ATOM 835 C CA . ARG A 1 106 ? 17.772 -10.603 -32.845 1.00 60.59 106 ARG A CA 1
ATOM 836 C C . ARG A 1 106 ? 17.849 -9.847 -31.524 1.00 60.59 106 ARG A C 1
ATOM 838 O O . ARG A 1 106 ? 17.909 -10.473 -30.471 1.00 60.59 106 ARG A O 1
ATOM 845 N N . LEU A 1 107 ? 17.892 -8.521 -31.583 1.00 57.34 107 LEU A N 1
ATOM 846 C CA . LEU A 1 107 ? 17.875 -7.650 -30.408 1.00 57.34 107 LEU A CA 1
ATOM 847 C C . LEU A 1 107 ? 16.441 -7.290 -29.973 1.00 57.34 107 LEU A C 1
ATOM 849 O O . LEU A 1 107 ? 16.244 -6.632 -28.952 1.00 57.34 107 LEU A O 1
ATOM 853 N N . TRP A 1 108 ? 15.441 -7.723 -30.742 1.00 60.66 108 TRP A N 1
ATOM 854 C CA . TRP A 1 108 ? 14.024 -7.535 -30.481 1.00 60.66 108 TRP A CA 1
ATOM 855 C C . TRP A 1 108 ? 13.442 -8.813 -29.878 1.00 60.66 108 TRP A C 1
ATOM 857 O O . TRP A 1 108 ? 13.296 -9.820 -30.563 1.00 60.66 108 TRP A O 1
ATOM 867 N N . PHE A 1 109 ? 13.056 -8.770 -28.604 1.00 58.66 109 PHE A N 1
ATOM 868 C CA . PHE A 1 109 ? 12.035 -9.698 -28.130 1.00 58.66 109 PHE A CA 1
ATOM 869 C C . PHE A 1 109 ? 10.690 -9.141 -28.602 1.00 58.66 109 PHE A C 1
ATOM 871 O O . PHE A 1 109 ? 10.370 -8.003 -28.241 1.00 58.66 109 PHE A O 1
ATOM 878 N N . PRO A 1 110 ? 9.903 -9.873 -29.413 1.00 58.59 110 PRO A N 1
ATOM 879 C CA . PRO A 1 110 ? 8.548 -9.457 -29.732 1.00 58.59 110 PRO A CA 1
ATOM 880 C C . PRO A 1 110 ? 7.828 -9.177 -28.423 1.00 58.59 110 PRO A C 1
ATOM 882 O O . PRO A 1 110 ? 7.851 -10.014 -27.525 1.00 58.59 110 PRO A O 1
ATOM 885 N N . ALA A 1 111 ? 7.204 -8.010 -28.281 1.00 56.00 111 ALA A N 1
ATOM 886 C CA . ALA A 1 111 ? 6.431 -7.725 -27.078 1.00 56.00 111 ALA A CA 1
ATOM 887 C C . ALA A 1 111 ? 5.357 -8.794 -26.841 1.00 56.00 111 ALA A C 1
ATOM 889 O O . ALA A 1 111 ? 5.078 -9.134 -25.705 1.00 56.00 111 ALA A O 1
ATOM 890 N N . GLU A 1 112 ? 4.844 -9.412 -27.902 1.00 54.72 112 GLU A N 1
ATOM 891 C CA . GLU A 1 112 ? 3.988 -10.600 -27.845 1.00 54.72 112 GLU A CA 1
ATOM 892 C C . GLU A 1 112 ? 4.658 -11.772 -27.101 1.00 54.72 112 GLU A C 1
ATOM 894 O O . GLU A 1 112 ? 4.023 -12.426 -26.281 1.00 54.72 112 GLU A O 1
ATOM 899 N N . GLU A 1 113 ? 5.954 -12.004 -27.317 1.00 59.72 113 GLU A N 1
ATOM 900 C CA . GLU A 1 113 ? 6.748 -13.042 -26.649 1.00 59.72 113 GLU A CA 1
ATOM 901 C C . GLU A 1 113 ? 7.132 -12.653 -25.216 1.00 59.72 113 GLU A C 1
ATOM 903 O O . GLU A 1 113 ? 7.111 -13.502 -24.327 1.00 59.72 113 GLU A O 1
ATOM 908 N N . VAL A 1 114 ? 7.441 -11.372 -24.970 1.00 59.25 114 VAL A N 1
ATOM 909 C CA . VAL A 1 114 ? 7.686 -10.837 -23.618 1.00 59.25 114 VAL A CA 1
ATOM 910 C C . VAL A 1 114 ? 6.430 -10.978 -22.771 1.00 59.25 114 VAL A C 1
ATOM 912 O O . VAL A 1 114 ? 6.495 -11.493 -21.661 1.00 59.25 114 VAL A O 1
ATOM 915 N N . VAL A 1 115 ? 5.278 -10.603 -23.319 1.00 57.62 115 VAL A N 1
ATOM 916 C CA . VAL A 1 115 ? 3.993 -10.689 -22.633 1.00 57.62 115 VAL A CA 1
ATOM 917 C C . VAL A 1 115 ? 3.540 -12.134 -22.469 1.00 57.62 115 VAL A C 1
ATOM 919 O O . VAL A 1 115 ? 3.092 -12.506 -21.387 1.00 57.62 115 VAL A O 1
ATOM 922 N N . ALA A 1 116 ? 3.701 -12.983 -23.486 1.00 60.12 116 ALA A N 1
ATOM 923 C CA . ALA A 1 116 ? 3.412 -14.407 -23.351 1.00 60.12 116 ALA A CA 1
ATOM 924 C C . ALA A 1 116 ? 4.308 -15.072 -22.291 1.00 60.12 116 ALA A C 1
ATOM 926 O O . ALA A 1 116 ? 3.845 -15.950 -21.560 1.00 60.12 116 ALA A O 1
ATOM 927 N N . ASN A 1 117 ? 5.572 -14.649 -22.161 1.00 54.12 117 ASN A N 1
ATOM 928 C CA . ASN A 1 117 ? 6.447 -15.102 -21.079 1.00 54.12 117 ASN A CA 1
ATOM 929 C C . ASN A 1 117 ? 6.041 -14.531 -19.719 1.00 54.12 117 ASN A C 1
ATOM 931 O O . ASN A 1 117 ? 6.053 -15.281 -18.748 1.00 54.12 117 ASN A O 1
ATOM 935 N N . GLU A 1 118 ? 5.653 -13.257 -19.623 1.00 54.78 118 GLU A N 1
ATOM 936 C CA . GLU A 1 118 ? 5.135 -12.671 -18.381 1.00 54.78 118 GLU A CA 1
ATOM 937 C C . GLU A 1 118 ? 3.865 -13.396 -17.921 1.00 54.78 118 GLU A C 1
ATOM 939 O O . GLU A 1 118 ? 3.763 -13.779 -16.757 1.00 54.78 118 GLU A O 1
ATOM 944 N N . HIS A 1 119 ? 2.930 -13.687 -18.827 1.00 56.75 119 HIS A N 1
ATOM 945 C CA . HIS A 1 119 ? 1.724 -14.439 -18.488 1.00 56.75 119 HIS A CA 1
ATOM 946 C C . HIS A 1 119 ? 2.032 -15.828 -17.949 1.00 56.75 119 HIS A C 1
ATOM 948 O O . HIS A 1 119 ? 1.502 -16.217 -16.908 1.00 56.75 119 HIS A O 1
ATOM 954 N N . ARG A 1 120 ? 2.940 -16.547 -18.613 1.00 60.94 120 ARG A N 1
ATOM 955 C CA . ARG A 1 120 ? 3.339 -17.898 -18.216 1.00 60.94 120 ARG A CA 1
ATOM 956 C C . ARG A 1 120 ? 4.139 -17.900 -16.909 1.00 60.94 120 ARG A C 1
ATOM 958 O O . ARG A 1 120 ? 4.009 -18.822 -16.111 1.00 60.94 120 ARG A O 1
ATOM 965 N N . MET A 1 121 ? 4.949 -16.866 -16.673 1.00 50.00 121 MET A N 1
ATOM 966 C CA . MET A 1 121 ? 5.775 -16.706 -15.472 1.00 50.00 121 MET A CA 1
ATOM 967 C C . MET A 1 121 ? 4.952 -16.311 -14.239 1.00 50.00 121 MET A C 1
ATOM 969 O O . MET A 1 121 ? 5.272 -16.744 -13.133 1.00 50.00 121 MET A O 1
ATOM 973 N N . PHE A 1 122 ? 3.891 -15.521 -14.418 1.00 54.00 122 PHE A N 1
ATOM 974 C CA . PHE A 1 122 ? 3.028 -15.047 -13.332 1.00 54.00 122 PHE A CA 1
ATOM 975 C C . PHE A 1 122 ? 1.692 -15.801 -13.221 1.00 54.00 122 PHE A C 1
ATOM 977 O O . PHE A 1 122 ? 0.867 -15.443 -12.382 1.00 54.00 122 PHE A O 1
ATOM 984 N N . GLY A 1 123 ? 1.467 -16.839 -14.037 1.00 60.00 123 GLY A N 1
ATOM 985 C CA . GLY A 1 123 ? 0.211 -17.599 -14.053 1.00 60.00 123 GLY A CA 1
ATOM 986 C C . GLY A 1 123 ? -0.999 -16.745 -14.446 1.00 60.00 123 GLY A C 1
ATOM 987 O O . GLY A 1 123 ? -2.109 -16.989 -13.978 1.00 60.00 123 GLY A O 1
ATOM 988 N N . LEU A 1 124 ? -0.792 -15.710 -15.268 1.00 57.91 124 LEU A N 1
ATOM 989 C CA . LEU A 1 124 ? -1.842 -14.757 -15.640 1.00 57.91 124 LEU A CA 1
ATOM 990 C C . LEU A 1 124 ? -2.785 -15.284 -16.729 1.00 57.91 124 LEU A C 1
ATOM 992 O O . LEU A 1 124 ? -3.750 -14.603 -17.068 1.00 57.91 124 LEU A O 1
ATOM 996 N N . ASP A 1 125 ? -2.545 -16.497 -17.233 1.00 61.16 125 ASP A N 1
ATOM 997 C CA . ASP A 1 125 ? -3.387 -17.170 -18.229 1.00 61.16 125 ASP A CA 1
ATOM 998 C C . ASP A 1 125 ? -4.851 -17.320 -17.762 1.00 61.16 125 ASP A C 1
ATOM 1000 O O . ASP A 1 125 ? -5.765 -17.403 -18.581 1.00 61.16 125 ASP A O 1
ATOM 1004 N N . GLU A 1 126 ? -5.096 -17.292 -16.447 1.00 57.12 126 GLU A N 1
ATOM 1005 C CA . GLU A 1 126 ? -6.437 -17.359 -15.852 1.00 57.12 126 GLU A CA 1
ATOM 1006 C C . GLU A 1 126 ? -7.168 -16.003 -15.799 1.00 57.12 126 GLU A C 1
ATOM 1008 O O . GLU A 1 126 ? -8.361 -15.956 -15.488 1.00 57.12 126 GLU A O 1
ATOM 1013 N N . TYR A 1 127 ? -6.498 -14.887 -16.117 1.00 55.81 127 TYR A N 1
ATOM 1014 C CA . TYR A 1 127 ? -7.065 -13.543 -16.002 1.00 55.81 127 TYR A CA 1
ATOM 1015 C C . TYR A 1 127 ? -7.468 -12.966 -17.372 1.00 55.81 127 TYR A C 1
ATOM 1017 O O . TYR A 1 127 ? -6.609 -12.624 -18.188 1.00 55.81 127 TYR A O 1
ATOM 1025 N N . PRO A 1 128 ? -8.774 -12.740 -17.630 1.00 54.62 128 PRO A N 1
ATOM 1026 C CA . PRO A 1 128 ? -9.273 -12.302 -18.940 1.00 54.62 128 PRO A CA 1
ATOM 1027 C C . P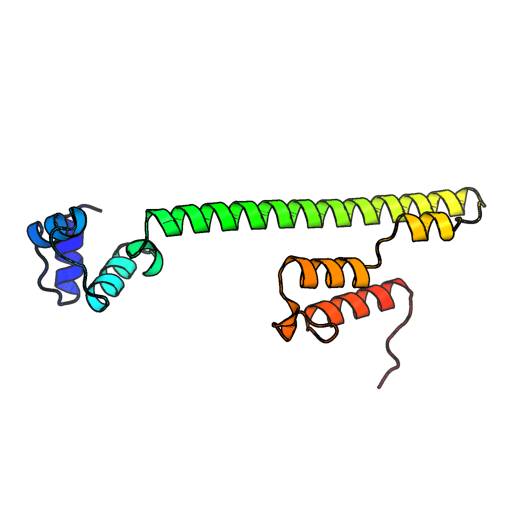RO A 1 128 ? -8.686 -10.974 -19.441 1.00 54.62 128 PRO A C 1
ATOM 1029 O O . PRO A 1 128 ? -8.574 -10.759 -20.647 1.00 54.62 128 PRO A O 1
ATOM 1032 N N . TRP A 1 129 ? -8.297 -10.081 -18.522 1.00 55.78 129 TRP A N 1
ATOM 1033 C CA . TRP A 1 129 ? -7.707 -8.776 -18.837 1.00 55.78 129 TRP A CA 1
ATOM 1034 C C . TRP A 1 129 ? -6.238 -8.856 -19.268 1.00 55.78 129 TRP A C 1
ATOM 1036 O O . TRP A 1 129 ? -5.739 -7.892 -19.849 1.00 55.78 129 TRP A O 1
ATOM 1046 N N . ALA A 1 130 ? -5.560 -9.969 -18.982 1.00 51.22 130 ALA A N 1
ATOM 1047 C CA . ALA A 1 130 ? -4.174 -10.187 -19.362 1.00 51.22 130 ALA A CA 1
ATOM 1048 C C . ALA A 1 130 ? -4.072 -10.653 -20.819 1.00 51.22 130 ALA A C 1
ATOM 1050 O O . ALA A 1 130 ? -3.187 -10.190 -21.511 1.00 51.22 130 ALA A O 1
ATOM 1051 N N . THR A 1 131 ? -5.017 -11.464 -21.312 1.00 62.03 131 THR A N 1
ATOM 1052 C CA . THR A 1 131 ? -5.019 -12.079 -22.660 1.00 62.03 131 THR A CA 1
ATOM 1053 C C . THR A 1 131 ? -4.717 -11.133 -23.837 1.00 62.03 131 THR A C 1
ATOM 1055 O O . THR A 1 131 ? -4.826 -9.915 -23.732 1.00 62.03 131 THR A O 1
ATOM 1058 N N . GLU A 1 132 ? -4.435 -11.698 -25.018 1.00 56.31 132 GLU A N 1
ATOM 1059 C CA . GLU A 1 132 ? -4.206 -10.967 -26.284 1.00 56.31 132 GLU A CA 1
ATOM 1060 C C . GLU A 1 132 ? -5.310 -9.938 -26.631 1.00 56.31 132 GLU A C 1
ATOM 1062 O O . GLU A 1 132 ? -5.085 -8.995 -27.386 1.00 56.31 132 GLU A O 1
ATOM 1067 N N . ASN A 1 133 ? -6.504 -10.086 -26.045 1.00 58.03 133 ASN A N 1
ATOM 1068 C CA . ASN A 1 133 ? -7.650 -9.188 -26.215 1.00 58.03 133 ASN A CA 1
ATOM 1069 C C . ASN A 1 133 ? -7.846 -8.181 -25.065 1.00 58.03 133 ASN A C 1
ATOM 1071 O O . ASN A 1 133 ? -8.836 -7.439 -25.055 1.00 58.03 133 ASN A O 1
ATOM 1075 N N . GLY A 1 134 ? -6.926 -8.155 -24.102 1.00 63.84 134 GLY A N 1
ATOM 1076 C CA . GLY A 1 134 ? -6.943 -7.291 -22.933 1.00 63.84 134 GLY A CA 1
ATOM 1077 C C . GLY A 1 134 ? -6.867 -5.801 -23.295 1.00 63.84 134 GLY A C 1
ATOM 1078 O O . GLY A 1 134 ? -6.267 -5.436 -24.311 1.00 63.84 134 GLY A O 1
ATOM 1079 N N . PRO A 1 135 ? -7.443 -4.903 -22.471 1.00 60.16 135 PRO A N 1
ATOM 1080 C CA . PRO A 1 135 ? -7.481 -3.466 -22.763 1.00 60.16 135 PRO A CA 1
ATOM 1081 C C . PRO A 1 135 ? -6.094 -2.856 -22.996 1.00 60.16 135 PRO A C 1
ATOM 1083 O O . PRO A 1 135 ? -5.925 -1.996 -23.854 1.00 60.16 135 PRO A O 1
ATOM 1086 N N . TRP A 1 136 ? -5.090 -3.325 -22.254 1.00 57.06 136 TRP A N 1
ATOM 1087 C CA . TRP A 1 136 ? -3.720 -2.834 -22.361 1.00 57.06 136 TRP A CA 1
ATOM 1088 C C . TRP A 1 136 ? -2.995 -3.388 -23.600 1.00 57.06 136 TRP A C 1
ATOM 1090 O O . TRP A 1 136 ? -2.241 -2.652 -24.231 1.00 57.06 136 TRP A O 1
ATOM 1100 N N . MET A 1 137 ? -3.273 -4.636 -23.999 1.00 58.25 137 MET A N 1
ATOM 1101 C CA . MET A 1 137 ? -2.701 -5.242 -25.205 1.00 58.25 137 MET A CA 1
ATOM 1102 C C . MET A 1 137 ? -3.244 -4.572 -26.472 1.00 58.25 137 MET A C 1
ATOM 1104 O O . MET A 1 137 ? -2.491 -4.303 -27.403 1.00 58.25 137 MET A O 1
ATOM 1108 N N . LYS A 1 138 ? -4.531 -4.200 -26.483 1.00 66.62 138 LYS A N 1
ATOM 1109 C CA . LYS A 1 138 ? -5.109 -3.386 -27.564 1.00 66.62 138 LYS A CA 1
ATOM 1110 C C . LYS A 1 138 ? -4.411 -2.036 -27.698 1.00 66.62 138 LYS A C 1
ATOM 1112 O O . LYS A 1 138 ? -4.007 -1.683 -28.801 1.00 66.62 138 LYS A O 1
ATOM 1117 N N . LEU A 1 139 ? -4.205 -1.331 -26.583 1.00 62.66 139 LEU A N 1
ATOM 1118 C CA . LEU A 1 139 ? -3.478 -0.056 -26.574 1.00 62.66 139 LEU A CA 1
ATOM 1119 C C . LEU A 1 139 ? -2.032 -0.216 -27.068 1.00 62.66 139 LEU A C 1
ATOM 1121 O O . LEU A 1 139 ? -1.537 0.628 -27.814 1.00 62.66 139 LEU A O 1
ATOM 1125 N N . TYR A 1 140 ? -1.364 -1.310 -26.696 1.00 66.31 140 TYR A N 1
ATOM 1126 C CA . TYR A 1 140 ? -0.017 -1.615 -27.170 1.00 66.31 140 TYR A CA 1
ATOM 1127 C C . TYR A 1 140 ? 0.017 -1.885 -28.687 1.00 66.31 140 TYR A C 1
ATOM 1129 O O . TYR A 1 140 ? 0.773 -1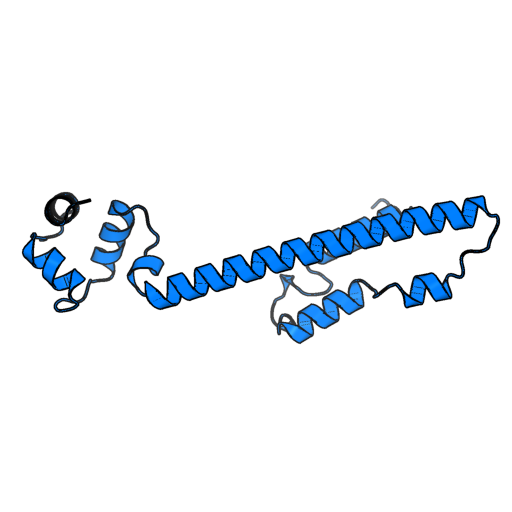.229 -29.406 1.00 66.31 140 TYR A O 1
ATOM 1137 N N . ILE A 1 141 ? -0.855 -2.761 -29.197 1.00 69.00 141 ILE A N 1
ATOM 1138 C CA . ILE A 1 141 ? -0.968 -3.078 -30.633 1.00 69.00 141 ILE A CA 1
ATOM 1139 C C . ILE A 1 141 ? -1.309 -1.825 -31.451 1.00 69.00 141 ILE A C 1
ATOM 1141 O O . ILE A 1 141 ? -0.755 -1.614 -32.532 1.00 69.00 141 ILE A O 1
ATOM 1145 N N . GLU A 1 142 ? -2.206 -0.973 -30.952 1.00 68.88 142 GLU A N 1
ATOM 1146 C CA . GLU A 1 142 ? -2.548 0.299 -31.595 1.00 68.88 142 GLU A CA 1
ATOM 1147 C C . GLU A 1 142 ? -1.349 1.252 -31.644 1.00 68.88 142 GLU A C 1
ATOM 1149 O O . GLU A 1 142 ? -1.113 1.881 -32.679 1.00 68.88 142 GLU A O 1
ATOM 1154 N N . SER A 1 143 ? -0.546 1.309 -30.578 1.00 62.59 143 SER A N 1
ATOM 1155 C CA . SER A 1 143 ? 0.670 2.128 -30.551 1.00 62.59 143 SER A CA 1
ATOM 1156 C C . SER A 1 143 ? 1.744 1.634 -31.532 1.00 62.59 143 SER A C 1
ATOM 1158 O O . SER A 1 143 ? 2.348 2.444 -32.235 1.00 62.59 143 SER A O 1
ATOM 1160 N N . GLU A 1 144 ? 1.919 0.315 -31.669 1.00 65.75 144 GLU A N 1
ATOM 1161 C CA . GLU A 1 144 ? 2.836 -0.296 -32.642 1.00 65.75 144 GLU A CA 1
ATOM 1162 C C . GLU A 1 144 ? 2.387 -0.049 -34.088 1.00 65.75 144 GLU A C 1
ATOM 1164 O O . GLU A 1 144 ? 3.199 0.287 -34.954 1.00 65.75 144 GLU A O 1
ATOM 1169 N N . ARG A 1 145 ? 1.082 -0.163 -34.369 1.00 69.38 145 ARG A N 1
ATOM 1170 C CA . ARG A 1 145 ? 0.523 0.139 -35.698 1.00 69.38 145 ARG A CA 1
ATOM 1171 C C . ARG A 1 145 ? 0.738 1.601 -36.076 1.00 69.38 145 ARG A C 1
ATOM 1173 O O . ARG A 1 145 ? 1.183 1.881 -37.190 1.00 69.38 145 ARG A O 1
ATOM 1180 N N . ALA A 1 146 ? 0.505 2.516 -35.135 1.00 63.88 146 ALA A N 1
ATOM 1181 C CA . ALA A 1 146 ? 0.766 3.936 -35.329 1.00 63.88 146 ALA A CA 1
ATOM 1182 C C . ALA A 1 146 ? 2.255 4.215 -35.606 1.00 63.88 146 ALA A C 1
ATOM 1184 O O . ALA A 1 146 ? 2.570 4.959 -36.534 1.00 63.88 146 ALA A O 1
ATOM 1185 N N . ALA A 1 147 ? 3.173 3.569 -34.877 1.00 55.69 147 ALA A N 1
ATOM 1186 C CA . ALA A 1 147 ? 4.616 3.705 -35.093 1.00 55.69 147 ALA A CA 1
ATOM 1187 C C . ALA A 1 147 ? 5.072 3.210 -36.480 1.00 55.69 147 ALA A C 1
ATOM 1189 O O . ALA A 1 147 ? 6.036 3.731 -37.037 1.00 55.69 147 ALA A O 1
ATOM 1190 N N . ARG A 1 148 ? 4.357 2.243 -37.068 1.00 67.56 148 ARG A N 1
ATOM 1191 C CA . ARG A 1 148 ? 4.604 1.724 -38.427 1.00 67.56 148 ARG A CA 1
ATOM 1192 C C . ARG A 1 148 ? 3.863 2.496 -39.526 1.00 67.56 148 ARG A C 1
ATOM 1194 O O . ARG A 1 148 ? 3.884 2.068 -40.678 1.00 67.56 148 ARG A O 1
ATOM 1201 N N . GLY A 1 149 ? 3.177 3.594 -39.192 1.00 75.44 149 GLY A N 1
ATOM 1202 C CA . GLY A 1 149 ? 2.365 4.369 -40.138 1.00 75.44 149 GLY A CA 1
ATOM 1203 C C . GLY A 1 149 ? 1.123 3.626 -40.649 1.00 75.44 149 GLY A C 1
ATOM 1204 O O . GLY A 1 149 ? 0.522 4.026 -41.644 1.00 75.44 149 GLY A O 1
ATOM 1205 N N . GLN A 1 150 ? 0.733 2.533 -39.990 1.00 71.44 150 GLN A N 1
ATOM 1206 C CA . GLN A 1 150 ? -0.451 1.753 -40.328 1.00 71.44 150 GLN A CA 1
ATOM 1207 C C . GLN A 1 150 ? -1.636 2.314 -39.543 1.00 71.44 150 GLN A C 1
ATOM 1209 O O . GLN A 1 150 ? -1.860 1.967 -38.385 1.00 71.44 150 GLN A O 1
ATOM 1214 N N . HIS A 1 151 ? -2.397 3.215 -40.160 1.00 56.53 151 HIS A N 1
ATOM 1215 C CA . HIS A 1 151 ? -3.640 3.687 -39.559 1.00 56.53 151 HIS A CA 1
ATOM 1216 C C . HIS A 1 151 ? -4.718 2.594 -39.623 1.00 56.53 151 HIS A C 1
ATOM 1218 O O . HIS A 1 151 ? -4.794 1.872 -40.623 1.00 56.53 151 HIS A O 1
ATOM 1224 N N . PRO A 1 152 ? -5.560 2.452 -38.581 1.00 53.84 152 PRO A N 1
ATOM 1225 C CA . PRO A 1 152 ? -6.706 1.558 -38.650 1.00 53.84 152 PRO A CA 1
ATOM 1226 C C . PRO A 1 152 ? -7.598 1.975 -39.824 1.00 53.84 152 PRO A C 1
ATOM 1228 O O . PRO A 1 152 ? -7.836 3.166 -40.036 1.00 53.84 152 PRO A O 1
ATOM 1231 N N . ALA A 1 153 ? -8.061 0.997 -40.606 1.00 50.28 153 ALA A N 1
ATOM 1232 C CA . ALA A 1 153 ? -8.993 1.241 -41.699 1.00 50.28 153 ALA A CA 1
ATOM 1233 C C . ALA A 1 153 ? -10.224 1.970 -41.139 1.00 50.28 153 ALA A C 1
ATOM 1235 O O . ALA A 1 153 ? -10.868 1.465 -40.216 1.00 50.28 153 ALA A O 1
ATOM 1236 N N . ALA A 1 154 ? -10.499 3.172 -41.654 1.00 46.47 154 ALA A N 1
ATOM 1237 C CA . ALA A 1 154 ? -11.648 3.965 -41.238 1.00 46.47 154 ALA A CA 1
ATOM 1238 C C . ALA A 1 154 ? -12.916 3.111 -41.391 1.00 46.47 154 ALA A C 1
ATOM 1240 O O . ALA A 1 154 ? -13.209 2.632 -42.488 1.00 46.47 154 ALA A O 1
ATOM 1241 N N . SER A 1 155 ? -13.584 2.858 -40.264 1.00 49.03 155 SER A N 1
ATOM 1242 C CA . SER A 1 155 ? -14.853 2.127 -40.184 1.00 49.03 155 SER A CA 1
ATOM 1243 C C . SER A 1 155 ? -16.022 3.087 -40.332 1.00 49.03 155 SER A C 1
ATOM 1245 O O . SER A 1 155 ? -15.915 4.205 -39.778 1.00 49.03 155 SER A O 1
#

Sequence (155 aa):
MSQRALADAMTERGWKWSHVTVGSVERGDRPLRAAEAIGVAEILEVEVVDLVNAREASQMREATQKLLAQYHRLRHAVSDWDLVRREYAQLADSLGREVDNEVIARLWFPAEEVVANEHRMFGLDEYPWATENGPWMKLYIESERAARGQHPAAS

Radius of gyration: 27.21 Å; chains: 1; bounding box: 47×27×77 Å

Secondary structure (DSSP, 8-state):
--HHHHHHHHHHTT----HHHHHHHHTTSSPPPHHHHHHHHHHHTS-HHHHH-HHHHHHHHHHHHHHHHHHHHHHHHHHHHHHHHHHHHHHHHHTT----HHHHHHT---HHHHHHHHHHHHTGGG-TTTSTTSHHHHHHHHHHHHHTT-PPPP-